Protein AF-A0A101VEH5-F1 (afdb_monomer_lite)

Foldseek 3Di:
DDDDDPDDPVVVPPPPDDDDDPPDDDPPPDDDDDQQWDDDPPDIDSDPVVSVVVNVVVVVVVVD

Secondary structure (DSSP, 8-state):
--------GGGGG---S-PPP--SPPPTT--------EEETTEEESSHHHHHHHHHHHHHHT--

pLDDT: mean 77.21, std 19.95, range [34.41, 98.31]

Structure (mmCIF, N/CA/C/O backbone):
data_AF-A0A101VEH5-F1
#
_entry.id   AF-A0A101VEH5-F1
#
loop_
_atom_site.group_PDB
_atom_site.id
_atom_site.type_symbol
_atom_site.label_atom_id
_atom_site.label_alt_id
_atom_site.label_comp_id
_atom_site.label_asym_id
_atom_site.label_entity_id
_atom_site.label_seq_id
_atom_site.pdbx_PDB_ins_code
_atom_site.Cartn_x
_atom_site.Cartn_y
_atom_site.Cartn_z
_atom_site.occupancy
_atom_site.B_iso_or_equiv
_atom_site.auth_seq_id
_atom_site.auth_comp_id
_atom_site.auth_asym_id
_atom_site.auth_atom_id
_atom_site.pdbx_PDB_model_num
ATOM 1 N N . MET A 1 1 ? -33.849 12.661 18.344 1.00 34.41 1 MET A N 1
ATOM 2 C CA . MET A 1 1 ? -34.551 12.273 17.104 1.00 34.41 1 MET A CA 1
ATOM 3 C C . MET A 1 1 ? -33.803 12.926 15.953 1.00 34.41 1 MET A C 1
ATOM 5 O O . MET A 1 1 ? -33.983 14.115 15.738 1.00 34.41 1 MET A O 1
ATOM 9 N N . THR A 1 2 ? -32.897 12.203 15.296 1.00 42.97 2 THR A N 1
ATOM 10 C CA . THR A 1 2 ? -32.094 12.752 14.190 1.00 42.97 2 THR A CA 1
ATOM 11 C C . THR A 1 2 ? -32.506 12.039 12.914 1.00 42.97 2 THR A C 1
ATOM 13 O O . THR A 1 2 ? -32.448 10.815 12.846 1.00 42.97 2 THR A O 1
ATOM 16 N N . ILE A 1 3 ? -32.983 12.805 11.935 1.00 46.81 3 ILE A N 1
ATOM 17 C CA . ILE A 1 3 ? -33.409 12.298 10.630 1.00 46.81 3 ILE A CA 1
ATOM 18 C C . ILE A 1 3 ? -32.151 12.069 9.788 1.00 46.81 3 ILE A C 1
ATOM 20 O O . ILE A 1 3 ? -31.414 13.017 9.524 1.00 46.81 3 ILE A O 1
ATOM 24 N N . ILE A 1 4 ? -31.908 10.829 9.358 1.00 53.69 4 ILE A N 1
ATOM 25 C CA . ILE A 1 4 ? -30.903 10.539 8.329 1.00 53.69 4 ILE A CA 1
ATOM 26 C C . ILE A 1 4 ? -31.564 10.796 6.974 1.00 53.69 4 ILE A C 1
ATOM 28 O O . ILE A 1 4 ? -32.518 10.117 6.597 1.00 53.69 4 ILE A O 1
ATOM 32 N N . LYS A 1 5 ? -31.079 11.812 6.258 1.00 51.22 5 LYS A N 1
ATOM 33 C CA . LYS A 1 5 ? -31.489 12.096 4.882 1.00 51.22 5 LYS A CA 1
ATOM 34 C C . LYS A 1 5 ? -30.816 11.064 3.977 1.00 51.22 5 LYS A C 1
ATOM 36 O O . LYS A 1 5 ? -29.593 11.031 3.903 1.00 51.22 5 LYS A O 1
ATOM 41 N N . ALA A 1 6 ? -31.602 10.205 3.334 1.00 56.66 6 ALA A N 1
ATOM 42 C CA . ALA A 1 6 ? -31.086 9.288 2.325 1.00 56.66 6 ALA A CA 1
ATOM 43 C C . ALA A 1 6 ? -30.578 10.115 1.135 1.00 56.66 6 ALA A C 1
ATOM 45 O O . ALA A 1 6 ? -31.373 10.786 0.472 1.00 56.66 6 ALA A O 1
ATOM 46 N N . ALA A 1 7 ? -29.262 10.118 0.918 1.00 54.06 7 ALA A N 1
ATOM 47 C CA .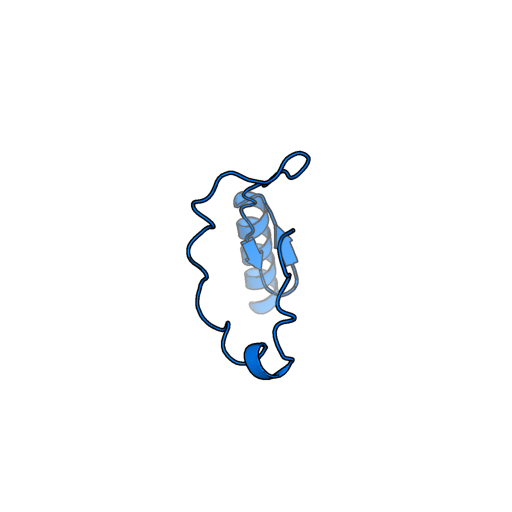 ALA A 1 7 ? -28.660 10.710 -0.269 1.00 54.06 7 ALA A CA 1
ATOM 48 C C . ALA A 1 7 ? -29.180 9.955 -1.498 1.00 54.06 7 ALA A C 1
ATOM 50 O O . ALA A 1 7 ? -29.193 8.720 -1.530 1.00 54.06 7 ALA A O 1
ATOM 51 N N . SER A 1 8 ? -29.706 10.696 -2.468 1.00 50.94 8 SER A N 1
ATOM 52 C CA . SER A 1 8 ? -30.223 10.117 -3.701 1.00 50.94 8 SER A CA 1
ATOM 53 C C . SER A 1 8 ? -29.066 9.618 -4.557 1.00 50.94 8 SER A C 1
ATOM 55 O O . SER A 1 8 ? -28.025 10.258 -4.618 1.00 50.94 8 SER A O 1
ATOM 57 N N . ILE A 1 9 ? -29.293 8.524 -5.285 1.00 52.66 9 ILE A N 1
ATOM 58 C CA . ILE A 1 9 ? -28.367 7.901 -6.252 1.00 52.66 9 ILE A CA 1
ATOM 59 C C . ILE A 1 9 ? -27.744 8.902 -7.256 1.00 52.66 9 ILE A C 1
ATOM 61 O O . ILE A 1 9 ? -26.725 8.599 -7.857 1.00 52.66 9 ILE A O 1
ATOM 65 N N . ALA A 1 10 ? -28.307 10.104 -7.412 1.00 50.84 10 ALA A N 1
ATOM 66 C CA . ALA A 1 10 ? -27.743 11.184 -8.220 1.00 50.84 10 ALA A CA 1
ATOM 67 C C . ALA A 1 10 ? -26.430 11.787 -7.670 1.00 50.84 10 ALA A C 1
ATOM 69 O O . ALA A 1 10 ? -25.691 12.386 -8.443 1.00 50.84 10 ALA A O 1
ATOM 70 N N . ASP A 1 11 ? -26.107 11.606 -6.384 1.00 50.19 11 ASP A N 1
ATOM 71 C CA . ASP A 1 11 ? -24.868 12.132 -5.779 1.00 50.19 11 ASP A CA 1
ATOM 72 C C . ASP A 1 11 ? -23.639 11.236 -6.061 1.00 50.19 11 ASP A C 1
ATOM 74 O O . ASP A 1 11 ? -22.518 11.575 -5.697 1.00 50.19 11 ASP A O 1
ATOM 78 N N . TRP A 1 12 ? -23.830 10.084 -6.718 1.00 55.00 12 TRP A N 1
ATOM 79 C CA . TRP A 1 12 ? -22.776 9.092 -6.970 1.00 55.00 12 TRP A CA 1
ATOM 80 C C . TRP A 1 12 ? -21.816 9.437 -8.122 1.00 55.00 12 TRP A C 1
ATOM 82 O O . TRP A 1 12 ? -20.803 8.757 -8.270 1.00 55.00 12 TRP A O 1
ATOM 92 N N . GLU A 1 13 ? -22.103 10.448 -8.950 1.00 52.44 13 GLU A N 1
ATOM 93 C CA . GLU A 1 13 ? -21.295 10.735 -10.152 1.00 52.44 13 GLU 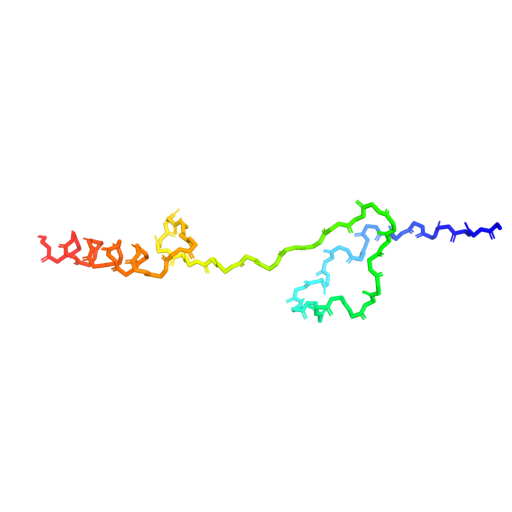A CA 1
ATOM 94 C C . GLU A 1 13 ? -20.258 11.865 -9.997 1.00 52.44 13 GLU A C 1
ATOM 96 O O . GLU A 1 13 ? -19.456 12.053 -10.909 1.00 52.44 13 GLU A O 1
ATOM 101 N N . ASP A 1 14 ? -20.202 12.578 -8.862 1.00 51.81 14 ASP A N 1
ATOM 102 C CA . ASP A 1 14 ? -19.356 13.788 -8.726 1.00 51.81 14 ASP A CA 1
ATOM 103 C C . ASP A 1 14 ? -18.216 13.689 -7.681 1.00 51.81 14 ASP A C 1
ATOM 105 O O . ASP A 1 14 ? -17.555 14.672 -7.357 1.00 51.81 14 ASP A O 1
ATOM 109 N N . GLU A 1 15 ? -17.908 12.498 -7.153 1.00 53.69 15 GLU A N 1
ATOM 110 C CA . GLU A 1 15 ? -16.834 12.307 -6.150 1.00 53.69 15 GLU A CA 1
ATOM 111 C C . GLU A 1 15 ? -15.445 12.019 -6.760 1.00 53.69 15 GLU A C 1
ATOM 113 O O . GLU A 1 15 ? -14.572 11.412 -6.141 1.00 53.69 15 GLU A O 1
ATOM 118 N N . GLY A 1 16 ? -15.190 12.484 -7.985 1.00 52.03 16 GLY A N 1
ATOM 119 C CA . GLY A 1 16 ? -13.875 12.379 -8.635 1.00 52.03 16 GLY A CA 1
ATOM 120 C C . GLY A 1 16 ? -12.790 13.296 -8.046 1.00 52.03 16 GLY A C 1
ATOM 121 O O . GLY A 1 16 ? -11.687 13.373 -8.589 1.00 52.03 16 GLY A O 1
ATOM 122 N N . GLY A 1 17 ? -13.086 14.022 -6.966 1.00 55.91 17 GLY A N 1
ATOM 123 C CA . GLY A 1 17 ? -12.137 14.862 -6.243 1.00 55.91 17 GLY A CA 1
ATOM 124 C C . GLY A 1 17 ? -11.520 14.117 -5.066 1.00 55.91 17 GLY A C 1
ATOM 125 O O . GLY A 1 17 ? -12.203 13.382 -4.361 1.00 55.91 17 GLY A O 1
ATOM 126 N N . ALA A 1 18 ? -10.225 14.330 -4.815 1.00 51.41 18 ALA A N 1
ATOM 127 C CA . ALA A 1 18 ? -9.591 13.873 -3.584 1.00 51.41 18 ALA A CA 1
ATOM 128 C C . ALA A 1 18 ? -10.341 14.480 -2.389 1.00 51.41 18 ALA A C 1
ATOM 130 O O . ALA A 1 18 ? -10.140 15.651 -2.059 1.00 51.41 18 ALA A O 1
ATOM 131 N N . LEU A 1 19 ? -11.228 13.692 -1.773 1.00 58.69 19 LEU A N 1
ATOM 132 C CA . LEU A 1 19 ? -11.894 14.063 -0.535 1.00 58.69 19 LEU A CA 1
ATOM 133 C C . LEU A 1 19 ? -10.798 14.467 0.447 1.00 58.69 19 LEU A C 1
ATOM 135 O O . LEU A 1 19 ? -9.854 13.706 0.693 1.00 58.69 19 LEU A O 1
ATOM 139 N N . SER A 1 20 ? -10.883 15.695 0.962 1.00 59.16 20 SER A N 1
ATOM 140 C CA . SER A 1 20 ? -10.002 16.120 2.039 1.00 59.16 20 SER A CA 1
ATOM 141 C C . SER A 1 20 ? -10.103 15.074 3.143 1.00 59.16 20 SER A C 1
ATOM 143 O O . SER A 1 20 ? -11.197 14.605 3.466 1.00 59.16 20 SER A O 1
ATOM 145 N N . ALA A 1 21 ? -8.952 14.634 3.661 1.00 62.69 21 ALA A N 1
ATOM 146 C CA . ALA A 1 21 ? -8.928 13.631 4.714 1.00 62.69 21 ALA A CA 1
ATOM 147 C C . ALA A 1 21 ? -9.901 14.073 5.812 1.00 62.69 21 ALA A C 1
ATOM 149 O O . ALA A 1 21 ? -9.787 15.194 6.311 1.00 62.69 21 ALA A O 1
ATOM 150 N N . PHE A 1 22 ? -10.890 13.225 6.110 1.00 65.12 22 PHE A N 1
ATOM 151 C CA . PHE A 1 22 ? -11.937 13.500 7.087 1.00 65.12 22 PHE A CA 1
ATOM 152 C C . PHE A 1 22 ? -11.308 14.081 8.362 1.00 65.12 22 PHE A C 1
ATOM 154 O O . PHE A 1 22 ? -10.569 13.394 9.064 1.00 65.12 22 PHE A O 1
ATOM 161 N N . ALA A 1 23 ? -11.559 15.366 8.625 1.00 61.75 23 ALA A N 1
ATOM 162 C CA . ALA A 1 23 ? -10.933 16.109 9.722 1.00 61.75 23 ALA A CA 1
ATOM 163 C C . ALA A 1 23 ? -11.704 15.986 11.052 1.00 61.75 23 ALA A C 1
ATOM 165 O O . ALA A 1 23 ? -11.343 16.623 12.040 1.00 61.75 23 ALA A O 1
ATOM 166 N N . GLY A 1 24 ? -12.791 15.207 11.076 1.00 75.06 24 GLY A N 1
ATOM 167 C CA . GLY A 1 24 ? -13.618 14.988 12.260 1.00 75.06 24 GLY A CA 1
ATOM 168 C C . GLY A 1 24 ? -13.086 13.878 13.168 1.00 75.06 24 GLY A C 1
ATOM 169 O O . GLY A 1 24 ? -12.310 13.017 12.753 1.00 75.06 24 GLY A O 1
ATOM 170 N N . ALA A 1 25 ? -13.550 13.866 14.418 1.00 77.38 25 ALA A N 1
ATOM 171 C CA . ALA A 1 25 ? -13.382 12.705 15.284 1.00 77.38 25 ALA A CA 1
ATOM 172 C C . ALA A 1 25 ? -14.150 11.509 14.697 1.00 77.38 25 ALA A C 1
ATOM 174 O O . ALA A 1 25 ? -15.289 11.656 14.246 1.00 77.38 25 ALA A O 1
ATOM 175 N N . LEU A 1 26 ? -13.524 10.330 14.690 1.00 82.44 26 LEU A N 1
ATOM 176 C CA . LEU A 1 26 ? -14.188 9.101 14.262 1.00 82.44 26 LEU A CA 1
ATOM 177 C C . LEU A 1 26 ? -15.286 8.721 15.272 1.00 82.44 26 LEU A C 1
ATOM 179 O O . LEU A 1 26 ? -15.067 8.873 16.477 1.00 82.44 26 LEU A O 1
ATOM 183 N N . PRO A 1 27 ? -16.447 8.218 14.812 1.00 88.38 27 PRO A N 1
ATOM 184 C CA . PRO A 1 27 ? -17.458 7.644 15.695 1.00 88.38 27 PRO A CA 1
ATOM 185 C C . PRO A 1 27 ? -16.902 6.523 16.584 1.00 88.38 27 PRO A C 1
ATOM 187 O O . PRO A 1 27 ? -15.926 5.857 16.233 1.00 88.38 27 PRO A O 1
ATOM 190 N N . GLU A 1 28 ? -17.552 6.287 17.725 1.00 89.81 28 GLU A N 1
ATOM 191 C CA . GLU A 1 28 ? -17.177 5.212 18.647 1.00 89.81 28 GLU A CA 1
ATOM 192 C C . GLU A 1 28 ? -17.145 3.851 17.930 1.00 89.81 28 GLU A C 1
ATOM 194 O O . GLU A 1 28 ? -18.038 3.514 17.153 1.00 89.81 28 GLU A O 1
ATOM 199 N N . GLY A 1 29 ? -16.083 3.078 18.167 1.00 92.31 29 GLY A N 1
ATOM 200 C CA . GLY A 1 29 ? -15.866 1.779 17.525 1.00 92.31 29 GLY A CA 1
ATOM 201 C C . GLY A 1 29 ? -15.290 1.836 16.104 1.00 92.31 29 GLY A C 1
ATOM 202 O O . GLY A 1 29 ? -14.965 0.783 15.556 1.00 92.31 29 GLY A O 1
ATOM 203 N N . ILE A 1 30 ? -15.107 3.022 15.508 1.00 88.12 30 ILE A N 1
ATOM 204 C CA . ILE A 1 30 ? -14.488 3.174 14.184 1.00 88.12 30 ILE A CA 1
ATOM 205 C C . ILE A 1 30 ? -12.998 3.488 14.325 1.00 88.12 30 ILE A C 1
ATOM 207 O O . ILE A 1 30 ? -12.590 4.371 15.077 1.00 88.12 30 ILE A O 1
ATOM 211 N N . THR A 1 31 ? -12.173 2.781 13.550 1.00 88.00 31 THR A N 1
ATOM 212 C CA . THR A 1 31 ? -10.729 3.029 13.457 1.00 88.00 31 THR A CA 1
ATOM 213 C C . THR A 1 31 ? -10.346 3.411 12.031 1.00 88.00 31 THR A C 1
ATOM 215 O O . THR A 1 31 ? -10.990 2.995 11.070 1.00 88.00 31 THR A O 1
ATOM 218 N N . THR A 1 32 ? -9.293 4.215 11.888 1.00 84.06 32 THR A N 1
ATOM 219 C CA . THR A 1 32 ? -8.691 4.535 10.590 1.00 84.06 32 THR A CA 1
ATOM 220 C C . THR A 1 32 ? -7.226 4.132 10.589 1.00 84.06 32 THR A C 1
ATOM 222 O O . THR A 1 32 ? -6.557 4.167 11.626 1.00 84.06 32 THR A O 1
ATOM 225 N N . LYS A 1 33 ? -6.711 3.767 9.416 1.00 84.25 33 LYS A N 1
ATOM 226 C CA . LYS A 1 33 ? -5.289 3.523 9.199 1.00 84.25 33 LYS A CA 1
ATOM 227 C C . LYS A 1 33 ? -4.881 4.126 7.866 1.00 84.25 33 LYS A C 1
ATOM 229 O O . LYS A 1 33 ? -5.469 3.817 6.835 1.00 84.25 33 LYS A O 1
ATOM 234 N N . LEU A 1 34 ? -3.815 4.918 7.884 1.00 84.69 34 LEU A N 1
ATOM 235 C CA . LEU A 1 34 ? -3.136 5.327 6.663 1.00 84.69 34 LEU A CA 1
ATOM 236 C C . LEU A 1 34 ? -2.255 4.166 6.181 1.00 84.69 34 LEU A C 1
ATOM 238 O O . LEU A 1 34 ? -1.343 3.738 6.893 1.00 84.69 34 LEU A O 1
ATOM 242 N N . VAL A 1 35 ? -2.518 3.652 4.981 1.00 87.25 35 VAL A N 1
ATOM 243 C CA . VAL A 1 35 ? -1.658 2.656 4.330 1.00 87.25 35 VAL A CA 1
ATOM 244 C C . VAL A 1 35 ? -0.973 3.318 3.149 1.00 87.25 35 VAL A C 1
ATOM 246 O O . VAL A 1 35 ? -1.627 3.886 2.279 1.00 87.25 35 VAL A O 1
ATOM 249 N N . ARG A 1 36 ? 0.359 3.254 3.127 1.00 91.19 36 ARG A N 1
ATOM 250 C CA . ARG A 1 36 ? 1.132 3.647 1.954 1.00 91.19 36 ARG A CA 1
ATOM 251 C C . ARG A 1 36 ? 1.204 2.458 1.007 1.00 91.19 36 ARG A C 1
ATOM 253 O O . ARG A 1 36 ? 1.614 1.379 1.424 1.00 91.19 36 ARG A O 1
ATOM 260 N N . GLU A 1 37 ? 0.814 2.673 -0.242 1.00 96.62 37 GLU A N 1
ATOM 261 C CA . GLU A 1 37 ? 0.805 1.655 -1.285 1.00 96.62 37 GLU A CA 1
ATOM 262 C C . GLU A 1 37 ? 1.546 2.154 -2.531 1.00 96.62 37 GLU A C 1
ATOM 264 O O . GLU A 1 37 ? 1.473 3.330 -2.888 1.00 96.62 37 GLU A O 1
ATOM 269 N N . TYR A 1 38 ? 2.266 1.243 -3.178 1.00 96.69 38 TYR A N 1
ATOM 270 C CA . TYR A 1 38 ? 3.026 1.441 -4.402 1.00 96.69 38 TYR A CA 1
ATOM 271 C C . TYR A 1 38 ? 2.555 0.431 -5.446 1.00 96.69 38 TYR A C 1
ATOM 273 O O . TYR A 1 38 ? 2.482 -0.765 -5.160 1.00 96.69 38 TYR A O 1
ATOM 281 N N . THR A 1 39 ? 2.271 0.894 -6.660 1.00 97.62 39 THR A N 1
ATOM 282 C CA . THR A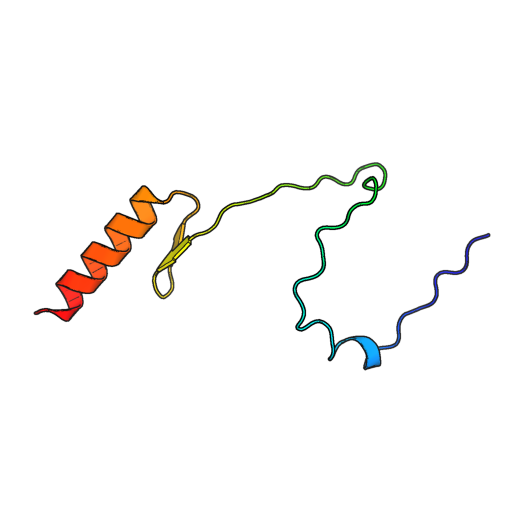 1 39 ? 1.813 0.053 -7.770 1.00 97.62 39 THR A CA 1
ATOM 283 C C . THR A 1 39 ? 2.886 -0.066 -8.848 1.00 97.62 39 THR A C 1
ATOM 285 O O . THR A 1 39 ? 3.501 0.922 -9.247 1.00 97.62 39 THR A O 1
ATOM 288 N N . VAL A 1 40 ? 3.115 -1.290 -9.329 1.00 97.38 40 VAL A N 1
ATOM 289 C CA . VAL A 1 40 ? 4.028 -1.583 -10.444 1.00 97.38 40 VAL A CA 1
ATOM 290 C C . VAL A 1 40 ? 3.327 -2.539 -11.401 1.00 97.38 40 VAL A C 1
ATOM 292 O O . VAL A 1 40 ? 3.283 -3.750 -11.179 1.00 97.38 40 VAL A O 1
ATOM 295 N N . GLY A 1 41 ? 2.719 -1.991 -12.453 1.00 93.44 41 GLY A N 1
ATOM 296 C CA . GLY A 1 41 ? 1.823 -2.759 -13.316 1.00 93.44 41 GLY A CA 1
ATOM 297 C C . GLY A 1 41 ? 0.675 -3.376 -12.495 1.00 93.44 41 GLY A C 1
ATOM 298 O O . GLY A 1 41 ? -0.002 -2.638 -11.777 1.00 93.44 41 GLY A O 1
ATOM 299 N N . PRO A 1 42 ? 0.452 -4.704 -12.553 1.00 95.62 42 PRO A N 1
ATOM 300 C CA . PRO A 1 42 ? -0.613 -5.366 -11.797 1.00 95.62 42 PRO A CA 1
ATOM 301 C C . PRO A 1 42 ? -0.274 -5.608 -10.312 1.00 95.62 42 PRO A C 1
ATOM 303 O O . PRO A 1 42 ? -1.125 -6.104 -9.574 1.00 95.62 42 PRO A O 1
ATOM 306 N N . TYR A 1 43 ? 0.946 -5.296 -9.860 1.00 96.75 43 TYR A N 1
ATOM 307 C CA . TYR A 1 43 ? 1.410 -5.605 -8.504 1.00 96.75 43 TYR A CA 1
ATOM 308 C C . TYR A 1 43 ? 1.271 -4.408 -7.553 1.00 96.75 43 TYR A C 1
ATOM 310 O O . TYR A 1 43 ? 1.552 -3.270 -7.935 1.00 96.75 43 TYR A O 1
ATOM 318 N N . ARG A 1 44 ? 0.880 -4.673 -6.298 1.00 97.81 44 ARG A N 1
ATOM 319 C CA . ARG A 1 44 ? 0.815 -3.700 -5.190 1.00 97.81 44 ARG A CA 1
ATOM 320 C C . ARG A 1 44 ? 1.784 -4.081 -4.079 1.00 97.81 44 ARG A C 1
ATOM 322 O O . ARG A 1 44 ? 1.882 -5.249 -3.711 1.00 97.81 44 ARG A O 1
ATOM 329 N N . TYR A 1 45 ? 2.439 -3.077 -3.511 1.00 96.75 45 TYR A N 1
ATOM 330 C CA . TYR A 1 45 ? 3.378 -3.214 -2.404 1.00 96.75 45 TYR A CA 1
ATOM 331 C C . TYR A 1 45 ? 3.119 -2.141 -1.355 1.00 96.75 45 TYR A C 1
ATOM 333 O O . TYR A 1 45 ? 2.812 -1.005 -1.691 1.00 96.75 45 TYR A O 1
ATOM 341 N N . THR A 1 46 ? 3.328 -2.464 -0.083 1.00 96.75 46 THR A N 1
ATOM 342 C CA . THR A 1 46 ? 3.397 -1.461 0.994 1.00 96.75 46 THR A CA 1
ATOM 343 C C . THR A 1 46 ? 4.836 -1.057 1.326 1.00 96.75 46 THR A C 1
ATOM 345 O O . THR A 1 46 ? 5.057 -0.080 2.036 1.00 96.75 46 THR A O 1
ATOM 348 N N . ASP A 1 47 ? 5.819 -1.799 0.803 1.00 96.75 47 ASP A N 1
ATOM 349 C CA . ASP A 1 47 ? 7.251 -1.528 0.932 1.00 96.75 47 ASP A CA 1
ATOM 350 C C . ASP A 1 47 ? 7.810 -0.994 -0.395 1.00 96.75 47 ASP A C 1
ATOM 352 O O . ASP A 1 47 ? 7.664 -1.621 -1.450 1.00 96.75 47 ASP A O 1
ATOM 356 N N 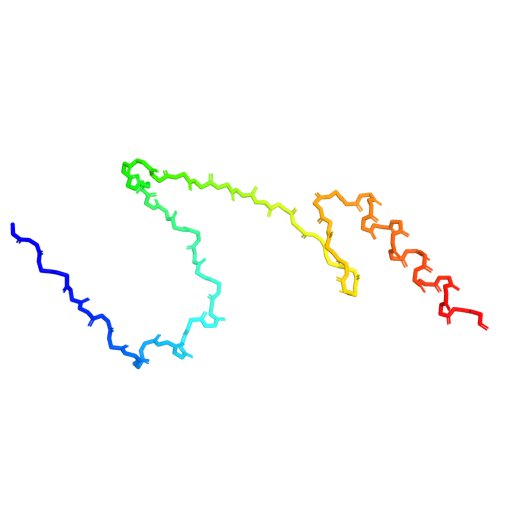. LEU A 1 48 ? 8.463 0.168 -0.340 1.00 97.00 48 LEU A N 1
ATOM 357 C CA . LEU A 1 48 ? 9.036 0.820 -1.515 1.00 97.00 48 LEU A CA 1
ATOM 358 C C . LEU A 1 48 ? 10.170 0.001 -2.143 1.00 97.00 48 LEU A C 1
ATOM 360 O O . LEU A 1 48 ? 10.307 -0.018 -3.365 1.00 97.00 48 LEU A O 1
ATOM 364 N N . SER A 1 49 ? 10.983 -0.678 -1.334 1.00 98.19 49 SER A N 1
ATOM 365 C CA . SER A 1 49 ? 12.111 -1.471 -1.829 1.00 98.19 49 SER A CA 1
ATOM 366 C C . SER A 1 49 ? 11.631 -2.638 -2.695 1.00 98.19 49 SER A C 1
ATOM 368 O O . SER A 1 49 ? 12.188 -2.881 -3.766 1.00 98.19 49 SER A O 1
ATOM 370 N N . HIS A 1 50 ? 10.532 -3.290 -2.303 1.00 98.19 50 HIS A N 1
ATOM 371 C CA . HIS A 1 50 ? 9.914 -4.360 -3.086 1.00 98.19 50 HIS A CA 1
ATOM 372 C C . HIS A 1 50 ? 9.330 -3.839 -4.403 1.00 98.19 50 HIS A C 1
ATOM 374 O O . HIS A 1 50 ? 9.546 -4.451 -5.450 1.00 98.19 50 HIS A O 1
ATOM 380 N N . ALA A 1 51 ? 8.668 -2.678 -4.378 1.00 98.31 51 ALA A N 1
ATOM 381 C CA . ALA A 1 51 ? 8.177 -2.033 -5.595 1.00 98.31 51 ALA A CA 1
ATOM 382 C C . ALA A 1 51 ? 9.324 -1.676 -6.561 1.00 98.31 51 ALA A C 1
ATOM 384 O O . ALA A 1 51 ? 9.224 -1.898 -7.767 1.00 98.31 51 ALA A O 1
ATOM 385 N N . ILE A 1 52 ? 10.449 -1.170 -6.048 1.00 98.31 52 ILE A N 1
ATOM 386 C CA . ILE A 1 52 ? 11.628 -0.856 -6.871 1.00 98.31 52 ILE A CA 1
ATOM 387 C C . ILE A 1 52 ? 12.207 -2.122 -7.513 1.00 98.31 52 ILE A C 1
ATOM 389 O O . ILE A 1 52 ? 12.508 -2.113 -8.709 1.00 98.31 52 ILE A O 1
ATOM 393 N N . SER A 1 53 ? 12.341 -3.206 -6.747 1.00 98.19 53 SER A N 1
ATOM 394 C CA . SER A 1 53 ? 12.820 -4.493 -7.262 1.00 98.19 53 SER A CA 1
ATOM 395 C C . SER A 1 53 ? 11.928 -5.026 -8.382 1.00 98.19 53 SER A C 1
ATOM 397 O O . SER A 1 53 ? 12.437 -5.433 -9.427 1.00 98.19 53 SER A O 1
ATOM 399 N N . GLU A 1 54 ? 10.606 -4.954 -8.213 1.00 98.19 54 GLU A N 1
ATOM 400 C CA . GLU A 1 54 ? 9.653 -5.388 -9.237 1.00 98.19 54 GLU A CA 1
ATOM 401 C C . GLU A 1 54 ? 9.742 -4.544 -10.508 1.00 98.19 54 GLU A C 1
ATOM 403 O O . GLU A 1 54 ? 9.799 -5.080 -11.616 1.00 98.19 54 GLU A O 1
ATOM 408 N N . ARG A 1 55 ? 9.835 -3.220 -10.363 1.00 98.06 55 ARG A N 1
ATOM 409 C CA . ARG A 1 55 ? 10.012 -2.315 -11.503 1.00 98.06 55 ARG A CA 1
ATOM 410 C C . ARG A 1 55 ? 11.272 -2.669 -12.293 1.00 98.06 55 ARG A C 1
ATOM 412 O O . ARG A 1 55 ? 11.238 -2.703 -13.520 1.00 98.06 55 ARG A O 1
ATOM 419 N N . ASN A 1 56 ? 12.379 -2.941 -11.601 1.00 97.88 56 ASN A N 1
ATOM 420 C CA . ASN A 1 56 ? 13.636 -3.311 -12.249 1.00 97.88 56 ASN A CA 1
ATOM 421 C C . ASN A 1 56 ? 13.526 -4.673 -12.961 1.00 97.88 56 ASN A C 1
ATOM 423 O O . ASN A 1 56 ? 14.018 -4.805 -14.081 1.00 97.88 56 ASN A O 1
ATOM 427 N N . ARG A 1 57 ? 12.833 -5.654 -12.362 1.00 96.50 57 ARG A N 1
ATOM 428 C CA . ARG A 1 57 ? 12.544 -6.958 -12.987 1.00 96.50 57 ARG A CA 1
ATOM 429 C C . ARG A 1 57 ? 11.750 -6.798 -14.286 1.00 96.50 57 ARG A C 1
ATOM 431 O O . ARG A 1 57 ? 12.133 -7.366 -15.307 1.00 96.50 57 ARG A O 1
ATOM 438 N N . GLN A 1 58 ? 10.676 -6.006 -14.267 1.00 96.38 58 GLN A N 1
ATOM 439 C CA . GLN A 1 58 ? 9.870 -5.735 -15.464 1.00 96.38 58 GLN A CA 1
ATOM 440 C C . GLN A 1 58 ? 10.690 -5.023 -16.545 1.00 96.38 58 GLN A C 1
ATOM 442 O O . GLN A 1 58 ? 10.628 -5.410 -17.707 1.00 96.38 58 GLN A O 1
ATOM 447 N N . ALA A 1 59 ? 11.515 -4.041 -16.169 1.00 94.69 59 ALA A N 1
ATOM 448 C CA . ALA A 1 59 ? 12.378 -3.334 -17.115 1.00 94.69 59 ALA A CA 1
ATOM 449 C C . ALA A 1 59 ? 13.381 -4.270 -17.814 1.00 94.69 59 ALA A C 1
ATOM 451 O O . ALA A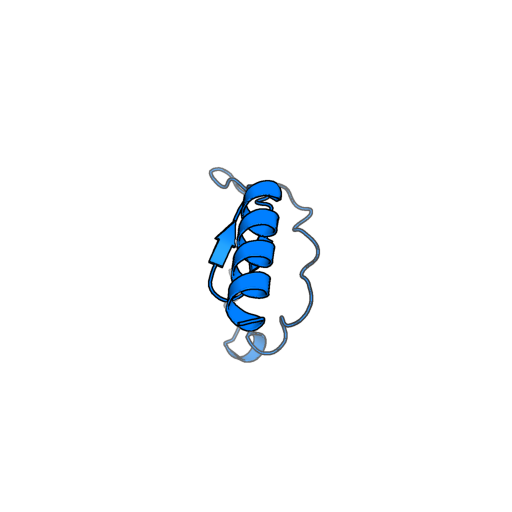 1 59 ? 13.593 -4.148 -19.016 1.00 94.69 59 ALA A O 1
ATOM 452 N N . GLN A 1 60 ? 13.958 -5.232 -17.086 1.00 92.00 60 GLN A N 1
ATOM 453 C CA . GLN A 1 60 ? 14.843 -6.248 -17.668 1.00 92.00 60 GLN A CA 1
ATOM 454 C C . GLN A 1 60 ? 14.088 -7.219 -18.581 1.00 92.00 60 GLN A C 1
ATOM 456 O O . GLN A 1 60 ? 14.598 -7.577 -19.636 1.00 92.00 60 GLN A O 1
ATOM 461 N N . SER A 1 61 ? 12.864 -7.605 -18.211 1.00 85.25 61 SER A N 1
ATOM 462 C CA . SER A 1 61 ? 12.016 -8.481 -19.029 1.00 85.25 61 SER A CA 1
ATOM 463 C C . SER A 1 61 ? 11.562 -7.843 -20.344 1.00 85.25 61 SER A C 1
ATOM 465 O O . SER A 1 61 ? 11.215 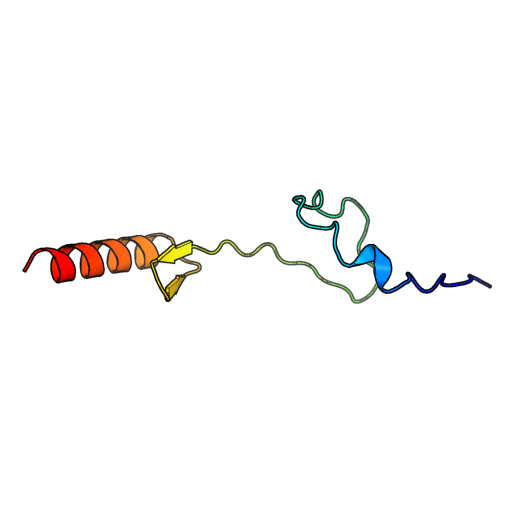-8.573 -21.263 1.00 85.25 61 SER A O 1
ATOM 467 N N . MET A 1 62 ? 11.510 -6.512 -20.421 1.00 75.38 62 MET A N 1
ATOM 468 C CA . MET A 1 62 ? 11.107 -5.776 -21.626 1.00 75.38 62 MET A CA 1
ATOM 469 C C . MET A 1 62 ? 12.285 -5.429 -22.548 1.00 75.38 62 MET A C 1
ATOM 471 O O . MET A 1 62 ? 12.065 -4.936 -23.650 1.00 75.38 62 MET A O 1
ATOM 475 N N . ALA A 1 63 ? 13.523 -5.616 -22.084 1.00 68.25 63 ALA A N 1
ATOM 476 C CA . ALA A 1 63 ? 14.738 -5.249 -22.810 1.00 68.25 63 ALA A CA 1
ATOM 477 C C . ALA A 1 63 ? 15.398 -6.423 -23.562 1.00 68.25 63 ALA A C 1
ATOM 479 O O . ALA A 1 63 ? 16.410 -6.206 -24.229 1.00 68.25 63 ALA A O 1
ATOM 480 N N . GLY A 1 64 ? 14.862 -7.640 -23.430 1.00 51.72 64 GLY A N 1
ATOM 481 C CA . GLY A 1 64 ? 15.266 -8.833 -24.185 1.00 51.72 64 GLY A CA 1
ATOM 482 C C . GLY A 1 64 ? 14.227 -9.202 -25.228 1.00 51.72 64 GLY A C 1
ATOM 483 O O . GLY A 1 64 ? 14.647 -9.683 -26.301 1.00 51.72 64 GLY A O 1
#

Sequence (64 aa):
MTIIKAASIADWEDEGGALSAFAGALPEGITTKLVREYTVGPYRYTDLSHAISERNRQAQSMAG

Radius of gyration: 20.03 Å; chains: 1; bounding box: 50×25×43 Å